Protein AF-G7L696-F1 (afdb_monomer_lite)

Foldseek 3Di:
DDAAEDEDDCVVVVVVVVVVVPPPPLKDKDKPPWDWDADPNGTHTYDDPPPIDIDIQDPDPVSVVSSVCPPPPDDPPPPPPPPPPCPPVNNVVVNPDDDDPVRVPD

Sequence (106 aa):
MKLECILFDPYVDDLDAYLQSGYTKNVVVLAQFLKVKMFNGKVQLQNAMNCTKLLFNPELPETIKLSDNIGSPTQPLSFMKDASVMSLTKEYLNLSHRKTIRILKQ

Secondary structure (DSSP, 8-state):
---EEE--THHHHHHHHHHHTT--SS--EEEESEEEEEETTEEEEEEPTTT-EEEES---HHHHHHHHHTTS-PPP----TTS----HHHHHHHHS----HHHH--

Structure (mmCIF, N/CA/C/O backbone):
data_AF-G7L696-F1
#
_entry.id   AF-G7L696-F1
#
loop_
_atom_site.group_PDB
_atom_site.id
_atom_site.type_symbol
_atom_site.label_atom_id
_atom_site.label_alt_id
_atom_site.label_comp_id
_atom_site.label_asym_id
_atom_site.label_entity_id
_atom_site.label_seq_id
_atom_site.pdbx_PDB_ins_code
_atom_site.Cartn_x
_atom_site.Cartn_y
_atom_site.Cartn_z
_atom_site.occupancy
_atom_site.B_iso_or_equiv
_atom_site.auth_seq_id
_atom_site.auth_comp_id
_atom_site.auth_asym_id
_atom_site.auth_atom_id
_atom_site.pdbx_PDB_model_num
ATOM 1 N N . MET A 1 1 ? 15.261 -0.527 10.695 1.00 62.66 1 MET A N 1
ATOM 2 C CA . MET A 1 1 ? 13.863 -0.640 11.179 1.00 62.66 1 MET A CA 1
ATOM 3 C C . MET A 1 1 ? 13.070 -1.425 10.144 1.00 62.66 1 MET A C 1
ATOM 5 O O . MET A 1 1 ? 13.290 -1.182 8.967 1.00 62.66 1 MET A O 1
ATOM 9 N N . LYS A 1 2 ? 12.209 -2.365 10.551 1.00 76.88 2 LYS A N 1
ATOM 10 C CA . LYS A 1 2 ? 11.293 -3.097 9.657 1.00 76.88 2 LYS A CA 1
ATOM 11 C C . LYS A 1 2 ? 9.861 -2.810 10.105 1.00 76.88 2 LYS A C 1
ATOM 13 O O . LYS A 1 2 ? 9.622 -2.777 11.310 1.00 76.88 2 LYS A O 1
ATOM 18 N N . LEU A 1 3 ? 8.952 -2.589 9.161 1.00 83.88 3 LEU A N 1
ATOM 19 C CA . LEU A 1 3 ? 7.542 -2.313 9.425 1.00 83.88 3 LEU A CA 1
ATOM 20 C C . LEU A 1 3 ? 6.694 -3.294 8.617 1.00 83.88 3 LEU A C 1
ATOM 22 O O . LEU A 1 3 ? 6.953 -3.496 7.433 1.00 83.88 3 LEU A O 1
ATOM 26 N N . GLU A 1 4 ? 5.720 -3.924 9.264 1.00 87.38 4 GLU A N 1
ATOM 27 C CA . GLU A 1 4 ? 4.811 -4.862 8.602 1.00 87.38 4 GLU A CA 1
ATOM 28 C C . GLU A 1 4 ? 3.745 -4.079 7.827 1.00 87.38 4 GLU A C 1
ATOM 30 O O . GLU A 1 4 ? 3.186 -3.109 8.342 1.00 87.38 4 GLU A O 1
ATOM 35 N N . CYS A 1 5 ? 3.464 -4.499 6.593 1.00 91.50 5 CYS A N 1
ATOM 36 C CA . CYS A 1 5 ? 2.413 -3.940 5.750 1.00 91.50 5 CYS A CA 1
ATOM 37 C C . CYS A 1 5 ? 1.493 -5.072 5.291 1.00 91.50 5 CYS A C 1
ATOM 39 O O . CYS A 1 5 ? 1.976 -6.085 4.788 1.00 91.50 5 CYS A O 1
ATOM 41 N N . ILE A 1 6 ? 0.187 -4.906 5.484 1.00 93.38 6 ILE A N 1
ATOM 42 C CA . ILE A 1 6 ? -0.826 -5.897 5.127 1.00 93.38 6 ILE A CA 1
ATOM 43 C C . ILE A 1 6 ? -1.660 -5.338 3.975 1.00 93.38 6 ILE A C 1
ATOM 45 O O . ILE A 1 6 ? -2.261 -4.268 4.098 1.00 93.38 6 ILE A O 1
ATOM 49 N N . LEU A 1 7 ? -1.699 -6.073 2.867 1.00 94.69 7 LEU A N 1
ATOM 50 C CA . LEU A 1 7 ? -2.531 -5.762 1.710 1.00 94.69 7 LEU A CA 1
ATOM 51 C C . LEU A 1 7 ? -3.761 -6.671 1.692 1.00 94.69 7 LEU A C 1
ATOM 53 O O . LEU A 1 7 ? -3.701 -7.823 2.118 1.00 94.69 7 LEU A O 1
ATOM 57 N N . PHE A 1 8 ? -4.869 -6.130 1.205 1.00 94.38 8 PHE A N 1
ATOM 58 C CA . PHE A 1 8 ? -6.159 -6.800 1.073 1.00 94.38 8 PHE A CA 1
ATOM 59 C C . PHE A 1 8 ? -6.746 -6.533 -0.304 1.00 94.38 8 PHE A C 1
ATOM 61 O O . PHE A 1 8 ? -6.408 -5.522 -0.921 1.00 94.38 8 PHE A O 1
ATOM 68 N N . ASP A 1 9 ? -7.695 -7.373 -0.710 1.00 93.81 9 ASP A N 1
ATOM 69 C CA . ASP A 1 9 ? -8.496 -7.184 -1.921 1.00 93.81 9 ASP A CA 1
ATOM 70 C C . ASP A 1 9 ? -7.578 -7.084 -3.178 1.00 93.81 9 ASP A C 1
ATOM 72 O O . ASP A 1 9 ? -6.519 -7.724 -3.157 1.00 93.81 9 ASP A O 1
ATOM 76 N N . PRO A 1 10 ? -7.889 -6.339 -4.266 1.00 94.12 10 PRO A N 1
ATOM 77 C CA . PRO A 1 10 ? -7.116 -6.442 -5.513 1.00 94.12 10 PRO A CA 1
ATOM 78 C C . PRO A 1 10 ? -5.661 -5.969 -5.381 1.00 94.12 10 PRO A C 1
ATOM 80 O O . PRO A 1 10 ? -4.839 -6.256 -6.239 1.00 94.12 10 PRO A O 1
ATOM 83 N N . TYR A 1 11 ? -5.299 -5.303 -4.280 1.00 95.44 11 TYR A N 1
ATOM 84 C CA . TYR A 1 11 ? -3.915 -4.918 -4.002 1.00 95.44 11 TYR A CA 1
ATOM 85 C C . TYR A 1 11 ? -2.985 -6.125 -3.801 1.00 95.44 11 TYR A C 1
ATOM 87 O O . TYR A 1 11 ? -1.772 -5.992 -3.962 1.00 95.44 11 TYR A O 1
ATOM 95 N N . VAL A 1 12 ? -3.533 -7.282 -3.408 1.00 94.75 12 VAL A N 1
ATOM 96 C CA . VAL A 1 12 ? -2.776 -8.542 -3.341 1.00 94.75 12 VAL A CA 1
ATOM 97 C C . VAL A 1 12 ? -2.480 -9.041 -4.751 1.00 94.75 12 VAL A C 1
ATOM 99 O O . VAL A 1 12 ? -1.338 -9.391 -5.034 1.00 94.75 12 VAL A O 1
ATOM 102 N N . ASP A 1 13 ? -3.480 -9.004 -5.632 1.00 94.75 13 ASP A N 1
ATOM 103 C CA . ASP A 1 13 ? -3.344 -9.430 -7.024 1.00 94.75 13 ASP A CA 1
ATOM 104 C C . ASP A 1 13 ? -2.382 -8.514 -7.797 1.00 94.75 13 ASP A C 1
ATOM 106 O O . ASP A 1 13 ? -1.533 -9.002 -8.537 1.00 94.75 13 ASP A O 1
ATOM 110 N N . ASP A 1 14 ? -2.439 -7.197 -7.567 1.00 93.31 14 ASP A N 1
ATOM 111 C CA . ASP A 1 14 ? -1.515 -6.223 -8.164 1.00 93.31 14 ASP A CA 1
ATOM 112 C C . ASP A 1 14 ? -0.055 -6.497 -7.764 1.00 93.31 14 ASP A C 1
ATOM 114 O O . ASP A 1 14 ? 0.857 -6.427 -8.594 1.00 93.31 14 ASP A O 1
ATOM 118 N N . LEU A 1 15 ? 0.180 -6.815 -6.483 1.00 92.94 15 LEU A N 1
ATOM 119 C CA . LEU A 1 15 ? 1.506 -7.188 -5.993 1.00 92.94 15 LEU A CA 1
ATOM 120 C C . LEU A 1 15 ? 1.962 -8.512 -6.612 1.00 92.94 15 LEU A C 1
ATOM 122 O O . LEU A 1 15 ? 3.110 -8.615 -7.039 1.00 92.94 15 LEU A O 1
ATOM 126 N N . ASP A 1 16 ? 1.089 -9.515 -6.657 1.00 93.19 16 ASP A N 1
ATOM 127 C CA . ASP A 1 16 ? 1.427 -10.826 -7.207 1.00 93.19 16 ASP A CA 1
ATOM 128 C C . ASP A 1 16 ? 1.750 -10.739 -8.704 1.00 93.19 16 ASP A C 1
ATOM 130 O O . ASP A 1 16 ? 2.801 -11.212 -9.136 1.00 93.19 16 ASP A O 1
ATOM 134 N N . ALA A 1 17 ? 0.931 -10.026 -9.482 1.00 93.88 17 ALA A N 1
ATOM 135 C CA . ALA A 1 17 ? 1.177 -9.766 -10.898 1.00 93.88 17 ALA A CA 1
ATOM 136 C C . ALA A 1 17 ? 2.530 -9.073 -11.127 1.00 93.88 17 ALA A C 1
ATOM 138 O O . ALA A 1 17 ? 3.270 -9.430 -12.048 1.00 93.88 17 ALA A O 1
ATOM 139 N N . TYR A 1 18 ? 2.892 -8.118 -10.264 1.00 93.44 18 TYR A N 1
ATOM 140 C CA . TYR A 1 18 ? 4.201 -7.474 -10.320 1.00 93.44 18 TYR A CA 1
ATOM 141 C C . TYR A 1 18 ? 5.347 -8.450 -10.009 1.00 93.44 18 TYR A C 1
ATOM 143 O O . TYR A 1 18 ? 6.354 -8.478 -10.714 1.00 93.44 18 TYR A O 1
ATOM 151 N N . LEU A 1 19 ? 5.210 -9.293 -8.983 1.00 90.69 19 LEU A N 1
ATOM 152 C CA . LEU A 1 19 ? 6.234 -10.287 -8.640 1.00 90.69 19 LEU A CA 1
ATOM 153 C C . LEU A 1 19 ? 6.420 -11.327 -9.754 1.00 90.69 19 LEU A C 1
ATOM 155 O O . LEU A 1 19 ? 7.554 -11.714 -10.056 1.00 90.69 19 LEU A O 1
ATOM 159 N N . GLN A 1 20 ? 5.328 -11.736 -10.405 1.00 92.94 20 GLN A N 1
ATOM 160 C CA . GLN A 1 20 ? 5.350 -12.644 -11.553 1.00 92.94 20 GLN A CA 1
ATOM 161 C C . GLN A 1 20 ? 6.075 -12.053 -12.771 1.00 92.94 20 GLN A C 1
ATOM 163 O O . GLN A 1 20 ? 6.577 -12.809 -13.602 1.00 92.94 20 GLN A O 1
ATOM 168 N N . SER A 1 21 ? 6.223 -10.727 -12.863 1.00 90.44 21 SER A N 1
ATOM 169 C CA . SER A 1 21 ? 6.992 -10.084 -13.935 1.00 90.44 21 SER A CA 1
ATOM 170 C C . SER A 1 21 ? 8.517 -10.251 -13.786 1.00 90.44 21 SER A C 1
ATOM 172 O O . SER A 1 21 ? 9.272 -9.755 -14.622 1.00 90.44 21 SER A O 1
ATOM 174 N N . GLY A 1 22 ? 8.990 -10.923 -12.727 1.00 87.00 22 GLY A N 1
ATOM 175 C CA . GLY A 1 22 ? 10.398 -11.279 -12.512 1.00 87.00 22 GLY A CA 1
ATOM 176 C C . GLY A 1 22 ? 11.15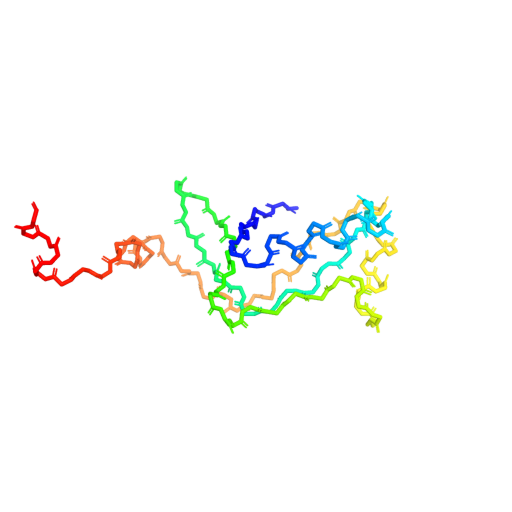8 -10.377 -11.534 1.00 87.00 22 GLY A C 1
ATOM 177 O O . GLY A 1 22 ? 12.283 -10.707 -11.148 1.00 87.00 22 GLY A O 1
ATOM 178 N N . TYR A 1 23 ? 10.559 -9.278 -11.064 1.00 81.75 23 TYR A N 1
ATOM 179 C CA . TYR A 1 23 ? 11.169 -8.384 -10.074 1.00 81.75 23 TYR A CA 1
ATOM 180 C C . TYR A 1 23 ? 10.911 -8.873 -8.644 1.00 81.75 23 TYR A C 1
ATOM 182 O O . TYR A 1 23 ? 9.997 -8.418 -7.966 1.00 81.75 23 TYR A O 1
ATOM 190 N N . THR A 1 24 ? 11.746 -9.793 -8.157 1.00 75.81 24 THR A N 1
ATOM 191 C CA . THR A 1 24 ? 11.565 -10.411 -6.825 1.00 75.81 24 THR A CA 1
ATOM 192 C C . THR A 1 24 ? 12.568 -9.946 -5.767 1.00 75.81 24 THR A C 1
ATOM 194 O O . THR A 1 24 ? 12.437 -10.293 -4.593 1.00 75.81 24 THR A O 1
ATOM 197 N N . LYS A 1 25 ? 13.576 -9.149 -6.144 1.00 79.44 25 LYS A N 1
ATOM 198 C CA . LYS A 1 25 ? 14.628 -8.664 -5.235 1.00 79.44 25 LYS A CA 1
ATOM 199 C C . LYS A 1 25 ? 14.736 -7.145 -5.278 1.00 79.44 25 LYS A C 1
ATOM 201 O O . LYS A 1 25 ? 14.674 -6.556 -6.350 1.00 79.44 25 LYS A O 1
ATOM 206 N N . ASN A 1 26 ? 14.945 -6.539 -4.106 1.00 79.38 26 ASN A N 1
ATOM 207 C CA . ASN A 1 26 ? 15.197 -5.103 -3.919 1.00 79.38 26 ASN A CA 1
ATOM 208 C C . ASN A 1 26 ? 14.142 -4.179 -4.556 1.00 79.38 26 ASN A C 1
ATOM 210 O O . ASN A 1 26 ? 14.471 -3.103 -5.044 1.00 79.38 26 ASN A O 1
ATOM 214 N N . VAL A 1 27 ? 12.873 -4.597 -4.548 1.00 85.56 27 VAL A N 1
ATOM 215 C CA . VAL A 1 27 ? 11.765 -3.788 -5.067 1.00 85.56 27 VAL A CA 1
ATOM 216 C C . VAL A 1 27 ? 11.526 -2.594 -4.147 1.00 85.56 27 VAL A C 1
ATOM 218 O O . VAL A 1 27 ? 11.310 -2.754 -2.944 1.00 85.56 27 VAL A O 1
ATOM 221 N N . VAL A 1 28 ? 11.525 -1.399 -4.727 1.00 88.38 28 VAL A N 1
ATOM 222 C CA . VAL A 1 28 ? 11.111 -0.168 -4.059 1.00 88.38 28 VAL A CA 1
ATOM 223 C C . VAL A 1 28 ? 9.630 0.051 -4.331 1.00 88.38 28 VAL A C 1
ATOM 225 O O . VAL A 1 28 ? 9.198 0.087 -5.480 1.00 88.38 28 VAL A O 1
ATOM 228 N N . VAL A 1 29 ? 8.844 0.217 -3.271 1.00 90.81 29 VAL A N 1
ATOM 229 C CA . VAL A 1 29 ? 7.403 0.462 -3.381 1.00 90.81 29 VAL A CA 1
ATOM 230 C C . VAL A 1 29 ? 7.099 1.864 -2.883 1.00 90.81 29 VAL A C 1
ATOM 232 O O . VAL A 1 29 ? 7.338 2.183 -1.718 1.00 90.81 29 VAL A O 1
ATOM 235 N N . LEU A 1 30 ? 6.536 2.696 -3.756 1.00 91.94 30 LEU A N 1
ATOM 236 C CA . LEU A 1 30 ? 5.912 3.945 -3.351 1.00 91.94 30 LEU A CA 1
ATOM 237 C C . LEU A 1 30 ? 4.458 3.655 -2.990 1.00 91.94 30 LEU A C 1
ATOM 239 O O . LEU A 1 30 ? 3.652 3.310 -3.853 1.00 91.94 30 LEU A O 1
ATOM 243 N N . ALA A 1 31 ? 4.125 3.804 -1.712 1.00 92.12 31 ALA A N 1
ATOM 244 C CA . ALA A 1 31 ? 2.785 3.556 -1.205 1.00 92.12 31 ALA A CA 1
ATOM 245 C C . ALA A 1 31 ? 2.175 4.837 -0.626 1.00 92.12 31 ALA A C 1
ATOM 247 O O . ALA A 1 3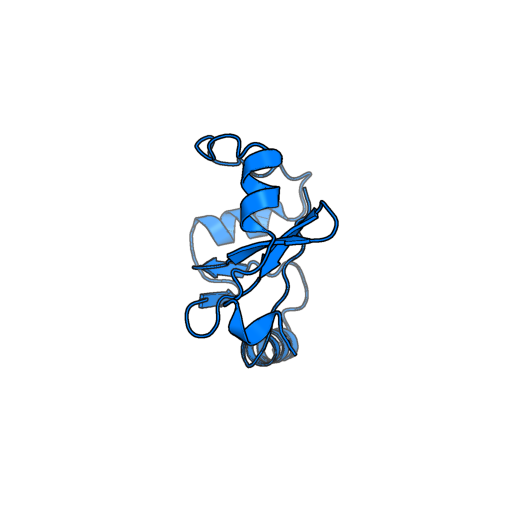1 ? 2.721 5.437 0.300 1.00 92.12 31 ALA A O 1
ATOM 248 N N . GLN A 1 32 ? 1.028 5.250 -1.166 1.00 93.38 32 GLN A N 1
ATOM 249 C CA . GLN A 1 32 ? 0.287 6.433 -0.726 1.00 93.38 32 GLN A CA 1
ATOM 250 C C . GLN A 1 32 ? -1.032 6.039 -0.067 1.00 93.38 32 GLN A C 1
ATOM 252 O O . GLN A 1 32 ? -1.651 5.037 -0.428 1.00 93.38 32 GLN A O 1
ATOM 257 N N . PHE A 1 33 ? -1.481 6.871 0.877 1.00 93.75 33 PHE A N 1
ATOM 258 C CA . PHE A 1 33 ? -2.756 6.700 1.584 1.00 93.75 33 PHE A CA 1
ATOM 259 C C . PHE A 1 33 ? -2.875 5.341 2.292 1.00 93.75 33 PHE A C 1
ATOM 261 O O . PHE A 1 33 ? -3.941 4.725 2.318 1.00 93.75 33 PHE A O 1
ATOM 268 N N . LEU A 1 34 ? -1.764 4.860 2.856 1.00 90.62 34 LEU A N 1
ATOM 269 C CA . LEU A 1 34 ? -1.780 3.722 3.767 1.00 90.62 34 LEU A CA 1
ATOM 270 C C . LEU A 1 34 ? -2.391 4.132 5.106 1.00 90.62 34 LEU A C 1
ATOM 272 O O . LEU A 1 34 ? -2.203 5.243 5.603 1.00 90.62 34 LEU A O 1
ATOM 276 N N . LYS A 1 35 ? -3.099 3.193 5.715 1.00 89.75 35 LYS A N 1
ATOM 277 C CA . LYS A 1 35 ? -3.626 3.302 7.063 1.00 89.75 35 LYS A CA 1
ATOM 278 C C . LYS A 1 35 ? -2.593 2.773 8.048 1.00 89.75 35 LYS A C 1
ATOM 280 O O . LYS A 1 35 ? -2.176 1.623 7.956 1.00 89.75 35 LYS A O 1
ATOM 285 N N . VAL A 1 36 ? -2.229 3.590 9.031 1.00 87.00 36 VAL A N 1
ATOM 286 C CA . VAL A 1 36 ? -1.483 3.115 10.201 1.00 87.00 36 VAL A CA 1
ATOM 287 C C . VAL A 1 36 ? -2.463 2.430 11.147 1.00 87.00 36 VAL A C 1
ATOM 289 O O . VAL A 1 36 ? -3.522 2.977 11.468 1.00 87.00 36 VAL A O 1
ATOM 292 N N . LYS A 1 37 ? -2.123 1.224 11.586 1.00 82.19 37 LYS A N 1
ATOM 293 C CA . LYS A 1 37 ? -2.908 0.429 12.521 1.00 82.19 37 LYS A CA 1
ATOM 294 C C . LYS A 1 37 ? -2.008 -0.081 13.630 1.00 82.19 37 LYS A C 1
ATOM 296 O O . LYS A 1 37 ? -0.845 -0.394 13.411 1.00 82.19 37 LYS A O 1
ATOM 301 N N . MET A 1 38 ? -2.579 -0.186 14.816 1.00 80.44 38 MET A N 1
ATOM 302 C CA . MET A 1 38 ? -1.925 -0.808 15.952 1.00 80.44 38 MET A CA 1
ATOM 303 C C . MET A 1 38 ? -2.643 -2.119 16.248 1.00 80.44 38 MET A C 1
ATOM 305 O O . MET A 1 38 ? -3.868 -2.158 16.374 1.00 80.44 38 MET A O 1
ATOM 309 N N . PHE A 1 39 ? 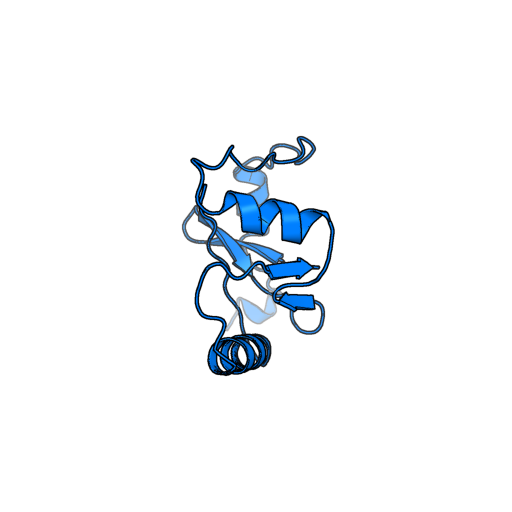-1.896 -3.216 16.260 1.00 76.12 39 PHE A N 1
ATOM 310 C CA . PHE A 1 39 ? -2.434 -4.557 16.458 1.00 76.12 39 PHE A CA 1
ATOM 311 C C . PHE A 1 39 ? -1.475 -5.354 17.338 1.00 76.12 39 PHE A C 1
ATOM 313 O O . PHE A 1 39 ? -0.279 -5.409 17.062 1.00 76.12 39 PHE A O 1
ATOM 320 N N . ASN A 1 40 ? -1.979 -5.923 18.437 1.00 82.75 40 ASN A N 1
ATOM 321 C CA . ASN A 1 40 ? -1.166 -6.604 19.456 1.00 82.75 40 ASN A CA 1
ATOM 322 C C . ASN A 1 40 ? 0.061 -5.788 19.917 1.00 82.75 40 ASN A C 1
ATOM 324 O O . ASN A 1 40 ? 1.156 -6.324 20.076 1.00 82.75 40 ASN A O 1
ATOM 328 N N . GLY A 1 41 ? -0.114 -4.472 20.092 1.00 80.25 41 GLY A N 1
ATOM 329 C CA . GLY A 1 41 ? 0.953 -3.561 20.523 1.00 80.25 41 GLY A CA 1
ATOM 330 C C . GLY A 1 41 ? 2.019 -3.258 19.464 1.00 80.25 41 GLY A C 1
ATOM 331 O O . GLY A 1 41 ? 3.021 -2.624 19.786 1.00 80.25 41 GLY A O 1
ATOM 332 N N . LYS A 1 42 ? 1.828 -3.691 18.211 1.00 80.88 42 LYS A N 1
ATOM 333 C CA . LYS A 1 42 ? 2.732 -3.409 17.091 1.00 80.88 42 LYS A CA 1
ATOM 334 C C . LYS A 1 42 ? 2.105 -2.435 16.102 1.00 80.88 42 LYS A C 1
ATOM 336 O O . LYS A 1 42 ? 0.931 -2.576 15.755 1.00 80.88 42 LYS A O 1
ATOM 341 N N . VAL A 1 43 ? 2.921 -1.504 15.605 1.00 82.38 43 VAL A N 1
ATOM 342 C CA . VAL A 1 43 ? 2.563 -0.637 14.474 1.00 82.38 43 VAL A CA 1
ATOM 343 C C . VAL A 1 43 ? 2.617 -1.470 13.199 1.00 82.38 43 VAL A C 1
ATOM 345 O O . VAL A 1 43 ? 3.628 -2.111 12.915 1.00 82.38 43 VAL A O 1
ATOM 348 N N . GLN A 1 44 ? 1.541 -1.436 12.428 1.00 85.88 44 GLN A N 1
ATOM 349 C CA . GLN A 1 44 ? 1.411 -2.074 11.127 1.00 85.88 44 GLN A CA 1
ATOM 350 C C . GLN A 1 44 ? 0.812 -1.074 10.136 1.00 85.88 44 GLN A C 1
ATOM 352 O O . GLN A 1 44 ? 0.004 -0.218 10.501 1.00 85.88 44 GLN A O 1
ATOM 357 N N . LEU A 1 45 ? 1.200 -1.179 8.871 1.00 92.12 45 LEU A N 1
ATOM 358 C CA . LEU A 1 45 ? 0.544 -0.482 7.772 1.00 92.12 45 LEU A CA 1
ATOM 359 C C . LEU A 1 45 ? -0.498 -1.399 7.134 1.00 92.12 45 LEU A C 1
ATOM 361 O O . LEU A 1 45 ? -0.332 -2.616 7.087 1.00 92.12 45 LEU A O 1
ATOM 365 N N . GLN A 1 46 ? -1.578 -0.812 6.642 1.00 93.44 46 GLN A N 1
ATOM 366 C CA . GLN A 1 46 ? -2.633 -1.515 5.926 1.00 93.44 46 GLN A CA 1
ATOM 367 C C . GLN A 1 46 ? -3.114 -0.655 4.754 1.00 93.44 46 GLN A C 1
ATOM 369 O O . GLN A 1 46 ? -3.177 0.568 4.886 1.00 93.44 46 GLN A O 1
ATOM 374 N N . ASN A 1 47 ? -3.491 -1.252 3.623 1.00 94.38 47 ASN A N 1
ATOM 375 C CA . ASN A 1 47 ? -4.178 -0.498 2.573 1.00 94.38 47 ASN A CA 1
ATOM 376 C C . ASN A 1 47 ? -5.560 0.000 3.048 1.00 94.38 47 ASN A C 1
ATOM 378 O O . ASN A 1 47 ? -6.278 -0.659 3.802 1.00 94.38 47 ASN A O 1
ATOM 382 N N . ALA A 1 48 ? -5.934 1.194 2.601 1.00 91.88 48 ALA A N 1
ATOM 383 C CA . ALA A 1 48 ? -7.285 1.718 2.686 1.00 91.88 48 ALA A CA 1
ATOM 384 C C . ALA A 1 48 ? -8.051 1.322 1.420 1.00 91.88 48 ALA A C 1
ATOM 386 O O . ALA A 1 48 ? -7.591 1.576 0.304 1.00 91.88 48 ALA A O 1
ATOM 387 N N . MET A 1 49 ? -9.232 0.733 1.607 1.00 88.56 49 MET A N 1
ATOM 388 C CA . MET A 1 49 ? -10.108 0.305 0.517 1.00 88.56 49 MET A CA 1
ATOM 389 C C . MET A 1 49 ? -10.350 1.458 -0.470 1.00 88.56 49 MET A C 1
ATOM 391 O O . MET A 1 49 ? -10.735 2.551 -0.056 1.00 88.56 49 MET A O 1
ATOM 395 N N . ASN A 1 50 ? -10.106 1.201 -1.758 1.00 87.94 50 ASN A N 1
ATOM 396 C CA . ASN A 1 50 ? -10.294 2.112 -2.899 1.00 87.94 50 ASN A CA 1
ATOM 397 C C . ASN A 1 50 ? -9.452 3.402 -2.911 1.00 87.94 50 ASN A C 1
ATOM 399 O O . ASN A 1 50 ? -9.591 4.203 -3.833 1.00 87.94 50 ASN A O 1
ATOM 403 N N . CYS A 1 51 ? -8.590 3.627 -1.917 1.00 90.75 51 CYS A N 1
ATOM 404 C CA . CYS A 1 51 ? -7.855 4.888 -1.781 1.00 90.75 51 CYS A CA 1
ATOM 405 C C . CYS A 1 51 ? -6.341 4.709 -1.844 1.00 90.75 51 CYS A C 1
ATOM 407 O O . CYS A 1 51 ? -5.637 5.626 -2.269 1.00 90.75 51 CYS A O 1
ATOM 409 N N . THR A 1 52 ? -5.822 3.558 -1.411 1.00 95.31 52 THR A N 1
ATOM 410 C CA . THR A 1 52 ? -4.382 3.302 -1.472 1.00 95.31 52 THR A CA 1
ATOM 411 C C . THR A 1 52 ? -3.911 3.273 -2.920 1.00 95.31 52 THR A C 1
ATOM 413 O O . THR A 1 52 ? -4.593 2.735 -3.791 1.00 95.31 52 THR A O 1
ATOM 416 N N . LYS A 1 53 ? -2.733 3.851 -3.164 1.00 95.00 53 LYS A N 1
ATOM 417 C CA . LYS A 1 53 ? -2.019 3.754 -4.441 1.00 95.00 53 LYS A CA 1
ATOM 418 C C . LYS A 1 53 ? -0.669 3.104 -4.193 1.00 95.00 53 LYS A C 1
ATOM 420 O O . LYS A 1 53 ? 0.058 3.555 -3.305 1.00 95.00 53 LYS A O 1
ATOM 425 N N . LEU A 1 54 ? -0.353 2.075 -4.970 1.00 94.38 54 LEU A N 1
ATOM 426 C CA . LEU A 1 54 ? 0.936 1.393 -4.952 1.00 94.38 54 LEU A CA 1
ATOM 427 C C . LEU A 1 54 ? 1.596 1.578 -6.317 1.00 94.38 54 LEU A C 1
ATOM 429 O O . LEU A 1 54 ? 0.968 1.332 -7.342 1.00 94.38 54 LEU A O 1
ATOM 433 N N . LEU A 1 55 ? 2.848 2.028 -6.323 1.00 94.25 55 LEU A N 1
ATOM 434 C CA . LEU A 1 55 ? 3.697 2.030 -7.508 1.00 94.25 55 LEU A CA 1
ATOM 435 C C . LEU A 1 55 ? 4.962 1.243 -7.196 1.00 94.25 55 LEU A C 1
ATOM 437 O O . LEU A 1 55 ? 5.642 1.511 -6.202 1.00 94.25 55 LEU A O 1
ATOM 441 N N . PHE A 1 56 ? 5.270 0.281 -8.054 1.00 91.69 56 PHE A N 1
ATOM 442 C CA . PHE A 1 56 ? 6.428 -0.587 -7.918 1.00 91.69 56 PHE A CA 1
ATOM 443 C C . PHE A 1 56 ? 7.560 -0.083 -8.809 1.00 91.69 56 PHE A C 1
ATOM 445 O O . PHE A 1 56 ? 7.338 0.192 -9.984 1.00 91.69 56 PHE A O 1
ATOM 452 N N . ASN A 1 57 ? 8.751 0.072 -8.227 1.00 90.31 57 ASN A N 1
ATOM 453 C CA . ASN A 1 57 ? 9.941 0.642 -8.859 1.00 90.31 57 ASN A CA 1
ATOM 454 C C . ASN A 1 57 ? 9.653 1.900 -9.704 1.00 90.31 57 ASN A C 1
ATOM 456 O O . ASN A 1 57 ? 10.049 1.954 -10.868 1.00 90.31 57 ASN A O 1
ATOM 460 N N . PRO A 1 58 ? 8.965 2.923 -9.160 1.00 91.00 58 PRO A N 1
ATOM 461 C CA . PRO A 1 58 ? 8.754 4.142 -9.925 1.00 91.00 58 PRO A CA 1
ATOM 462 C C . PRO A 1 58 ? 10.106 4.819 -10.182 1.00 91.00 58 PRO A C 1
ATOM 464 O O . PRO A 1 58 ? 10.976 4.812 -9.312 1.00 91.00 58 PRO A O 1
ATOM 467 N N . GLU A 1 59 ? 10.281 5.428 -11.350 1.00 89.25 59 GLU A N 1
ATOM 468 C CA . GLU A 1 59 ? 11.508 6.138 -11.730 1.00 89.25 59 GLU A CA 1
ATOM 469 C C . GLU A 1 59 ? 11.511 7.557 -11.148 1.00 89.25 59 GLU A C 1
ATOM 471 O O . GLU A 1 59 ? 11.279 8.549 -11.837 1.00 89.25 59 GLU A O 1
ATOM 476 N N . LEU A 1 60 ? 11.728 7.654 -9.837 1.00 88.31 60 LEU A N 1
ATOM 477 C CA . LEU A 1 60 ? 11.823 8.918 -9.116 1.00 88.31 60 LEU A CA 1
ATOM 478 C C . LEU A 1 60 ? 13.229 9.077 -8.522 1.00 88.31 60 LEU A C 1
ATOM 480 O O . LEU A 1 60 ? 13.867 8.085 -8.155 1.00 88.31 60 LEU A O 1
ATOM 484 N N . PRO A 1 61 ? 13.740 10.310 -8.376 1.00 86.12 61 PRO A N 1
ATOM 485 C CA . PRO A 1 61 ? 15.067 10.529 -7.807 1.00 86.12 61 PRO A CA 1
ATOM 486 C C . PRO A 1 61 ? 15.252 9.885 -6.425 1.00 86.12 61 PRO A C 1
ATOM 488 O O . PRO A 1 61 ? 16.342 9.421 -6.098 1.00 86.12 61 PRO A O 1
ATOM 491 N N . GLU A 1 62 ? 14.205 9.853 -5.599 1.00 82.94 62 GLU A N 1
ATOM 492 C CA . GLU A 1 62 ? 14.234 9.268 -4.259 1.00 82.94 62 GLU A CA 1
ATOM 493 C C . GLU A 1 62 ? 14.289 7.740 -4.291 1.00 82.94 62 GLU A C 1
ATOM 495 O O . GLU A 1 62 ? 14.979 7.134 -3.470 1.00 82.94 62 GLU A O 1
ATOM 500 N N . THR A 1 63 ? 13.582 7.108 -5.230 1.00 80.56 63 THR A N 1
ATOM 501 C CA . THR A 1 63 ? 13.513 5.646 -5.328 1.00 80.56 63 THR A CA 1
ATOM 502 C C . THR A 1 63 ? 14.779 5.055 -5.925 1.00 80.56 63 THR A C 1
ATOM 504 O O . THR A 1 63 ? 15.232 4.030 -5.426 1.00 80.56 63 THR A O 1
ATOM 507 N N . ILE A 1 64 ? 15.401 5.737 -6.892 1.00 81.69 64 ILE A N 1
ATOM 508 C CA . ILE A 1 64 ? 16.706 5.354 -7.456 1.00 81.69 64 ILE A CA 1
ATOM 509 C C . ILE A 1 64 ? 17.793 5.432 -6.373 1.00 81.69 64 ILE A C 1
ATOM 511 O O . ILE A 1 64 ? 18.540 4.483 -6.141 1.00 81.69 64 ILE A O 1
ATOM 515 N N . LYS A 1 65 ? 17.827 6.534 -5.610 1.00 81.19 65 LYS A N 1
ATOM 516 C CA . LYS A 1 65 ? 18.749 6.665 -4.470 1.00 81.19 65 LYS A CA 1
ATOM 517 C C . LYS A 1 65 ? 18.510 5.588 -3.418 1.00 81.19 65 LYS A C 1
ATOM 519 O O . LYS A 1 65 ? 19.464 5.116 -2.803 1.00 81.19 65 LYS A O 1
ATOM 524 N N . LEU A 1 66 ? 17.253 5.222 -3.167 1.00 78.88 66 LEU A N 1
ATOM 525 C CA . LEU A 1 66 ? 16.935 4.168 -2.214 1.00 78.88 66 LEU A CA 1
ATOM 526 C C . LEU A 1 66 ? 17.422 2.808 -2.722 1.00 78.88 66 LEU A C 1
ATOM 528 O O . LEU A 1 66 ? 18.079 2.110 -1.955 1.00 78.88 66 LEU A O 1
ATOM 532 N N . SER A 1 67 ? 17.171 2.456 -3.989 1.00 75.56 67 SER A N 1
ATOM 533 C CA . SER A 1 67 ? 17.596 1.174 -4.563 1.00 75.56 67 SER A CA 1
ATOM 534 C C . SER A 1 67 ? 19.108 0.977 -4.521 1.00 75.56 67 SER A C 1
ATOM 536 O O . SER A 1 67 ? 19.562 -0.108 -4.155 1.00 75.56 67 SER A O 1
ATOM 538 N N . ASP A 1 68 ? 19.881 2.034 -4.779 1.00 72.25 68 ASP A N 1
ATOM 539 C CA . ASP A 1 68 ? 21.349 1.994 -4.736 1.00 72.25 68 ASP A CA 1
ATOM 540 C C . ASP A 1 68 ? 21.890 1.725 -3.318 1.00 72.25 68 ASP A C 1
ATOM 542 O O . ASP A 1 68 ? 22.972 1.166 -3.142 1.00 72.25 68 ASP A O 1
ATOM 546 N N . ASN A 1 69 ? 21.118 2.078 -2.284 1.00 67.81 69 ASN A N 1
ATOM 547 C CA . ASN A 1 69 ? 21.499 1.938 -0.877 1.00 67.81 69 ASN A CA 1
ATOM 548 C C . ASN A 1 69 ? 20.979 0.660 -0.197 1.00 67.81 69 ASN A C 1
ATOM 550 O O . ASN A 1 69 ? 21.383 0.377 0.930 1.00 67.81 69 ASN A O 1
ATOM 554 N N . ILE A 1 70 ? 20.128 -0.146 -0.846 1.00 65.06 70 ILE A N 1
ATOM 555 C CA . ILE A 1 70 ? 19.566 -1.381 -0.253 1.00 65.06 70 ILE A CA 1
ATOM 556 C C . ILE A 1 70 ? 20.660 -2.428 0.081 1.00 65.06 70 ILE A C 1
ATOM 558 O O . ILE A 1 70 ? 20.423 -3.327 0.888 1.00 65.06 70 ILE A O 1
ATOM 562 N N . GLY A 1 71 ? 21.876 -2.289 -0.467 1.00 54.25 71 GLY A N 1
ATOM 563 C CA . GLY A 1 71 ? 23.042 -3.137 -0.171 1.00 54.25 71 GLY A CA 1
ATOM 564 C C . GLY A 1 71 ? 24.058 -2.581 0.842 1.00 54.25 71 GLY A C 1
ATOM 565 O O . GLY A 1 71 ? 25.002 -3.292 1.185 1.00 54.25 71 GLY A O 1
ATOM 566 N N . SER A 1 72 ? 23.904 -1.342 1.322 1.00 55.22 72 SER A N 1
ATOM 567 C CA . SER A 1 72 ? 24.787 -0.729 2.330 1.00 55.22 72 SER A CA 1
ATOM 568 C C . SER A 1 72 ? 24.122 -0.765 3.720 1.00 55.22 72 SER A C 1
ATOM 570 O O . SER A 1 72 ? 22.899 -0.926 3.801 1.00 55.22 72 SER A O 1
ATOM 572 N N . PRO A 1 73 ? 24.868 -0.672 4.845 1.00 45.84 73 PRO A N 1
ATOM 573 C CA . PRO A 1 73 ? 24.258 -0.615 6.169 1.00 45.84 73 PRO A CA 1
ATOM 574 C C . PRO A 1 73 ? 23.374 0.631 6.240 1.00 45.84 73 PRO A C 1
ATOM 576 O O . PRO A 1 73 ? 23.850 1.760 6.341 1.00 45.84 73 PRO A O 1
ATOM 579 N N . THR A 1 74 ? 22.071 0.410 6.105 1.00 52.41 74 THR A N 1
ATOM 580 C CA . THR A 1 74 ? 21.087 1.448 5.827 1.00 52.41 74 THR A CA 1
ATOM 581 C C . THR A 1 74 ? 21.038 2.412 7.007 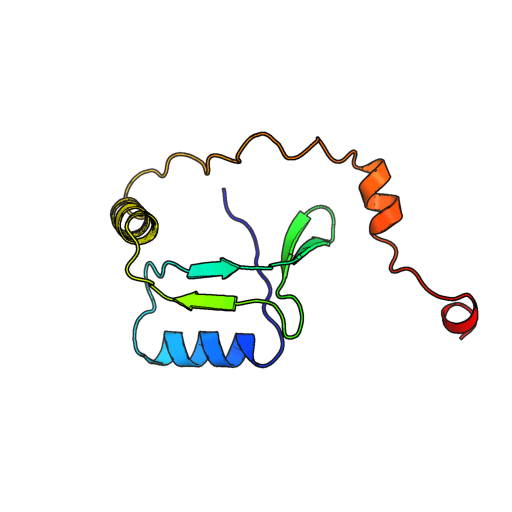1.00 52.41 74 THR A C 1
ATOM 583 O O . THR A 1 74 ? 20.786 1.991 8.142 1.00 52.41 74 THR A O 1
ATOM 586 N N . GLN A 1 75 ? 21.253 3.709 6.760 1.00 51.16 75 GLN A N 1
ATOM 587 C CA . GLN A 1 75 ? 20.900 4.727 7.746 1.00 51.16 75 GLN A CA 1
ATOM 588 C C . GLN A 1 75 ? 19.420 4.535 8.129 1.00 51.16 75 GLN A C 1
ATOM 590 O O . GLN A 1 75 ? 18.592 4.258 7.254 1.00 51.16 75 GLN A O 1
ATOM 595 N N . PRO A 1 76 ? 19.063 4.614 9.424 1.00 47.44 76 PRO A N 1
ATOM 596 C CA . PRO A 1 76 ? 17.681 4.457 9.851 1.00 47.44 76 PRO A CA 1
ATOM 597 C C . PRO A 1 76 ? 16.788 5.460 9.118 1.00 47.44 76 PRO A C 1
ATOM 599 O O . PRO A 1 76 ? 17.175 6.616 8.966 1.00 47.44 76 PRO A O 1
ATOM 602 N N . LEU A 1 77 ? 15.593 5.017 8.707 1.00 49.06 77 LEU A N 1
ATOM 603 C CA . LEU A 1 77 ? 14.514 5.880 8.219 1.00 49.06 77 LEU A CA 1
ATOM 604 C C . LEU A 1 77 ? 14.463 7.168 9.050 1.00 49.06 77 LEU A C 1
ATOM 606 O O . LEU A 1 77 ? 14.190 7.120 10.253 1.00 49.06 77 LEU A O 1
ATOM 610 N N . SER A 1 78 ? 14.717 8.310 8.413 1.00 43.38 78 SER A N 1
ATOM 611 C CA . SER A 1 78 ? 14.437 9.616 8.991 1.00 43.38 78 SER A CA 1
ATOM 612 C C . SER A 1 78 ? 12.920 9.763 9.067 1.00 43.38 78 SER A C 1
ATOM 614 O O . SER A 1 78 ? 12.258 10.234 8.147 1.00 43.38 78 SER A O 1
ATOM 616 N N . PHE A 1 79 ? 12.345 9.316 10.183 1.00 43.06 79 PHE A N 1
ATOM 617 C CA . PHE A 1 79 ? 11.020 9.755 10.593 1.00 43.06 79 PHE A CA 1
ATOM 618 C C . PHE A 1 79 ? 11.064 11.286 10.610 1.00 43.06 79 PHE A C 1
ATOM 620 O O . PHE A 1 79 ? 11.792 11.866 11.421 1.00 43.06 79 PHE A O 1
ATOM 627 N N . MET A 1 80 ? 10.340 11.951 9.703 1.00 40.06 80 MET A N 1
ATOM 628 C CA . MET A 1 80 ? 10.120 13.386 9.843 1.00 40.06 80 MET A CA 1
ATOM 629 C C . MET A 1 80 ? 9.429 13.583 11.194 1.00 40.06 80 MET A C 1
ATOM 631 O O . MET A 1 80 ? 8.319 13.099 11.430 1.00 40.06 80 MET A O 1
ATOM 635 N N . LYS A 1 81 ? 10.169 14.198 12.121 1.00 38.00 81 LYS A N 1
ATOM 636 C CA . LYS A 1 81 ? 9.726 14.580 13.459 1.00 38.00 81 LYS A CA 1
ATOM 637 C C . LYS A 1 81 ? 8.651 15.650 13.313 1.00 38.00 81 LYS A C 1
ATOM 639 O O . LYS A 1 81 ? 8.962 16.818 13.415 1.00 38.00 81 LYS A O 1
ATOM 644 N N . ASP A 1 82 ? 7.424 15.223 13.060 1.00 43.81 82 ASP A N 1
ATOM 645 C CA . ASP A 1 82 ? 6.196 15.950 13.410 1.00 43.81 82 ASP A CA 1
ATOM 646 C C . ASP A 1 82 ? 5.027 14.982 13.660 1.00 43.81 82 ASP A C 1
ATOM 648 O O . ASP A 1 82 ? 3.860 15.365 13.726 1.00 43.81 82 ASP A O 1
ATOM 652 N N . ALA A 1 83 ? 5.322 13.696 13.877 1.00 46.31 83 ALA A N 1
ATOM 653 C CA . ALA A 1 83 ? 4.373 12.818 14.536 1.00 46.31 83 ALA A CA 1
ATOM 654 C C . ALA A 1 83 ? 4.337 13.228 16.011 1.00 46.31 83 ALA A C 1
ATOM 656 O O . ALA A 1 83 ? 5.184 12.813 16.804 1.00 46.31 83 ALA A O 1
ATOM 657 N N . SER A 1 84 ? 3.374 14.082 16.372 1.00 48.84 84 SER A N 1
ATOM 658 C CA . SER A 1 84 ? 2.985 14.303 17.762 1.00 48.84 84 SER A CA 1
ATOM 659 C C . SER A 1 84 ? 2.971 12.946 18.459 1.00 48.84 84 SER A C 1
ATOM 661 O O . SER A 1 84 ? 2.263 12.054 17.987 1.00 48.84 84 SER A O 1
ATOM 663 N N . VAL A 1 85 ? 3.773 12.773 19.513 1.00 47.88 85 VAL A N 1
ATOM 664 C CA . VAL A 1 85 ? 3.821 11.541 20.308 1.00 47.88 85 VAL A CA 1
ATOM 665 C C . VAL A 1 85 ? 2.385 11.180 20.672 1.00 47.88 85 VAL A C 1
ATOM 667 O O . VAL A 1 85 ? 1.760 11.808 21.530 1.00 47.88 85 VAL A O 1
ATOM 670 N N . MET A 1 86 ? 1.814 10.221 19.946 1.00 47.31 86 MET A N 1
ATOM 671 C CA . MET A 1 86 ? 0.450 9.796 20.173 1.00 47.31 86 MET A CA 1
ATOM 672 C C . MET A 1 86 ? 0.510 8.941 21.429 1.00 47.31 86 MET A C 1
ATOM 674 O O . MET A 1 86 ? 1.013 7.825 21.415 1.00 47.31 86 MET A O 1
ATOM 678 N N . SER A 1 87 ? 0.109 9.535 22.553 1.00 51.34 87 SER A N 1
ATOM 679 C CA . SER A 1 87 ? 0.044 8.853 23.843 1.00 51.34 87 SER A CA 1
ATOM 680 C C . SER A 1 87 ? -0.698 7.520 23.686 1.00 51.34 87 SER A C 1
ATOM 682 O O . SER A 1 87 ? -1.806 7.501 23.144 1.00 51.34 87 SER A O 1
ATOM 684 N N . LEU A 1 88 ? -0.107 6.431 24.190 1.00 49.50 88 LEU A N 1
ATOM 685 C CA . LEU A 1 88 ? -0.673 5.071 24.183 1.00 49.50 88 LEU A CA 1
ATOM 686 C C . LEU A 1 88 ? -2.135 5.040 24.674 1.00 49.50 88 LEU A C 1
ATOM 688 O O . LEU A 1 88 ? -2.955 4.252 24.208 1.00 49.50 88 LEU A O 1
ATOM 692 N N . THR A 1 89 ? -2.497 5.957 25.572 1.00 51.28 89 THR A N 1
ATOM 693 C CA . THR A 1 89 ? -3.851 6.118 26.109 1.00 51.28 89 THR A CA 1
ATOM 694 C C . THR A 1 89 ? -4.845 6.694 25.090 1.00 51.28 89 THR A C 1
ATOM 696 O O . THR A 1 89 ? -5.999 6.272 25.058 1.00 51.28 89 THR A O 1
ATOM 699 N N . LYS A 1 90 ? -4.422 7.625 24.218 1.00 53.09 90 LYS A N 1
ATOM 700 C CA . LYS A 1 90 ? -5.250 8.134 23.100 1.00 53.09 90 LYS A CA 1
ATOM 701 C C . LYS A 1 90 ? -5.467 7.067 22.030 1.00 53.09 90 LYS A C 1
ATOM 703 O O . LYS A 1 90 ? -6.509 7.037 21.381 1.00 53.09 90 LYS A O 1
ATOM 708 N N . GLU A 1 91 ? -4.491 6.191 21.859 1.00 53.44 91 GLU A N 1
ATOM 709 C CA . GLU A 1 91 ? -4.547 5.086 20.914 1.00 53.44 91 GLU A CA 1
ATOM 710 C C . GLU A 1 91 ? -5.516 3.986 21.372 1.00 53.44 91 GLU A C 1
ATOM 712 O O . GLU A 1 91 ? -6.368 3.580 20.589 1.00 53.44 91 GLU A O 1
ATOM 717 N N . TYR A 1 92 ? -5.493 3.591 22.653 1.00 49.12 92 TYR A N 1
ATOM 718 C CA . TYR A 1 92 ? -6.447 2.629 23.233 1.00 49.12 92 TYR A CA 1
ATOM 719 C C . 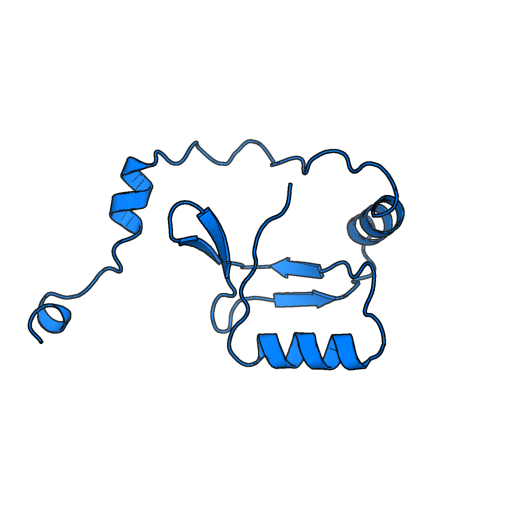TYR A 1 92 ? -7.914 3.044 23.033 1.00 49.12 92 TYR A C 1
ATOM 721 O O . TYR A 1 92 ? -8.759 2.227 22.663 1.00 49.12 92 TYR A O 1
ATOM 729 N N . LEU A 1 93 ? -8.211 4.337 23.189 1.00 54.00 93 LEU A N 1
ATOM 730 C CA . LEU A 1 93 ? -9.548 4.889 22.948 1.00 54.00 93 LEU A CA 1
ATOM 731 C C . L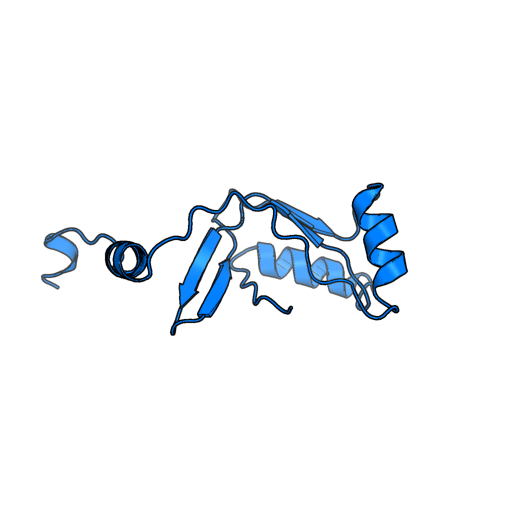EU A 1 93 ? -9.951 4.856 21.460 1.00 54.00 93 LEU A C 1
ATOM 733 O O . LEU A 1 93 ? -11.133 4.709 21.154 1.00 54.00 93 LEU A O 1
ATOM 737 N N . ASN A 1 94 ? -8.988 4.934 20.535 1.00 55.31 94 ASN A N 1
ATOM 738 C CA . ASN A 1 94 ? -9.216 4.840 19.086 1.00 55.31 94 ASN A CA 1
ATOM 739 C C . ASN A 1 94 ? -9.175 3.401 18.537 1.00 55.31 94 ASN A C 1
ATOM 741 O O . ASN A 1 94 ? -9.665 3.154 17.435 1.00 55.31 94 ASN A O 1
ATOM 745 N N . LEU A 1 95 ? -8.587 2.457 19.277 1.00 54.59 95 LEU A N 1
ATOM 746 C CA . LEU A 1 95 ? -8.442 1.052 18.885 1.00 54.59 95 LEU A CA 1
ATOM 747 C C . LEU A 1 95 ? -9.762 0.285 18.938 1.00 54.59 95 LEU A C 1
ATOM 749 O O . LEU A 1 95 ? -9.979 -0.642 18.152 1.00 54.59 95 LEU A O 1
ATOM 753 N N . SER A 1 96 ? -10.667 0.682 19.835 1.00 60.56 96 SER A N 1
ATOM 754 C CA . SER A 1 96 ? -12.033 0.180 19.786 1.00 60.56 96 SER A CA 1
ATOM 755 C C . SER A 1 96 ? -12.702 0.713 18.518 1.00 60.56 96 SER A C 1
ATOM 757 O O . SER A 1 96 ? -12.921 1.915 18.364 1.00 60.56 96 SER A O 1
ATOM 759 N N . HIS A 1 97 ? -13.011 -0.183 17.572 1.00 67.12 97 HIS A N 1
ATOM 760 C CA . HIS A 1 97 ? -13.882 0.180 16.457 1.00 67.12 97 HIS A CA 1
ATOM 761 C C . HIS A 1 97 ? -15.131 0.821 17.053 1.00 67.12 97 HIS A C 1
ATOM 763 O O . HIS A 1 97 ? -15.798 0.201 17.886 1.00 67.12 97 HIS A O 1
ATOM 769 N N . ARG A 1 98 ? -15.442 2.054 16.640 1.00 74.62 98 ARG A N 1
ATOM 770 C CA . ARG A 1 98 ? -16.693 2.689 17.044 1.00 74.62 98 ARG A CA 1
ATOM 771 C C . ARG A 1 98 ? -17.827 1.801 16.563 1.00 74.62 98 ARG A C 1
ATOM 773 O O . ARG A 1 98 ? -18.040 1.632 15.365 1.00 74.62 98 ARG A O 1
ATOM 780 N N . LYS A 1 99 ? -18.530 1.211 17.517 1.00 77.88 99 LYS A N 1
ATOM 781 C CA . LYS A 1 99 ? -19.717 0.404 17.274 1.00 77.88 99 LYS A CA 1
ATOM 782 C C . LYS A 1 99 ? -20.926 1.221 17.690 1.00 77.88 99 LYS A C 1
ATOM 784 O O . LYS A 1 99 ? -20.889 1.957 18.673 1.00 77.88 99 LYS A O 1
ATOM 789 N N . THR A 1 100 ? -22.008 1.091 16.939 1.00 85.50 100 THR A N 1
ATOM 790 C CA . THR A 1 100 ? -23.304 1.590 17.400 1.00 85.50 100 THR A CA 1
ATOM 791 C C . THR A 1 100 ? -23.835 0.660 18.492 1.00 85.50 100 THR A C 1
ATOM 793 O O . THR A 1 100 ? -23.514 -0.529 18.499 1.00 85.50 100 THR A O 1
ATOM 796 N N . ILE A 1 101 ? -24.689 1.169 19.388 1.00 86.19 101 ILE A N 1
ATOM 797 C CA . ILE A 1 101 ? -25.332 0.358 20.444 1.00 86.19 101 ILE A CA 1
ATOM 798 C C . ILE A 1 101 ? -26.054 -0.857 19.840 1.00 86.19 101 ILE A C 1
ATOM 800 O O . ILE A 1 101 ? -26.070 -1.928 20.435 1.00 86.19 101 ILE A O 1
ATOM 804 N N . ARG A 1 102 ? -26.597 -0.714 18.625 1.00 86.31 102 ARG A N 1
ATOM 805 C CA . ARG A 1 102 ? -27.241 -1.805 17.886 1.00 86.31 102 ARG A CA 1
ATOM 806 C C . ARG A 1 102 ? -26.293 -2.976 17.595 1.00 86.31 102 ARG A C 1
ATOM 808 O O . ARG A 1 102 ? -26.717 -4.115 17.700 1.00 86.31 102 ARG A O 1
ATOM 815 N N . ILE A 1 103 ? -25.031 -2.703 17.257 1.00 83.06 103 ILE A N 1
ATOM 816 C CA . ILE A 1 103 ? -24.020 -3.728 16.925 1.00 83.06 103 ILE A CA 1
ATOM 817 C C . ILE A 1 103 ? -23.501 -4.438 18.187 1.00 83.06 103 ILE A C 1
ATOM 819 O O . ILE A 1 103 ? -22.985 -5.543 18.101 1.00 83.06 103 ILE A O 1
ATOM 823 N N . LEU A 1 104 ? -23.626 -3.815 19.362 1.00 77.81 104 LEU A N 1
ATOM 824 C CA . LEU A 1 104 ? -23.175 -4.385 20.638 1.00 77.81 104 LEU A CA 1
ATOM 825 C C . LEU A 1 104 ? -24.209 -5.301 21.312 1.00 77.81 104 LEU A C 1
ATOM 827 O O . LEU A 1 104 ? -23.880 -5.937 22.305 1.00 77.81 104 LEU A O 1
ATOM 831 N N . LYS A 1 105 ? -25.455 -5.313 20.826 1.00 77.31 105 LYS A N 1
ATOM 832 C CA . LYS A 1 105 ? -26.592 -6.026 21.435 1.00 77.31 105 LYS A CA 1
ATOM 833 C C . LYS A 1 105 ? -26.981 -7.322 20.704 1.00 77.31 105 LYS A C 1
ATOM 835 O O . LYS A 1 105 ? -28.041 -7.865 21.000 1.00 77.31 105 LYS A O 1
ATOM 840 N N . GLN A 1 106 ? -26.178 -7.761 19.735 1.00 55.88 106 GLN A N 1
ATOM 841 C CA . GLN A 1 106 ? -26.296 -9.073 19.087 1.00 55.88 106 GLN A CA 1
ATOM 842 C C . GLN A 1 106 ? -25.341 -10.048 19.764 1.00 55.88 106 GLN A C 1
ATOM 844 O O . GLN A 1 106 ? -25.745 -11.216 19.925 1.00 55.88 106 GLN A O 1
#

Radius of gyration: 17.48 Å; chains: 1; bounding box: 52×29×40 Å

pLDDT: mean 76.93, std 17.47, range [38.0, 95.44]

InterPro domains:
  IPR012340 Nucleic acid-binding, OB-fold [G3DSA:2.40.50.140] (1-79)
  IPR012340 Nucleic acid-binding, OB-fold [SSF50249] (3-75)

Organism: Medicago truncatula (NCBI:txid3880)